Protein AF-A0A661QIB4-F1 (afdb_monomer_lite)

Foldseek 3Di:
DVVVVVVVVVVVVVVCVVVVPPDPPPPPPPPPVVPPDDPDDLQPDQLLQDAPQPDDPDPVVQSVVSVVDPDNPRQDDDVPHGDPSVVVSVVVVVVVVVVVLQDDDDPVVCVVVVHDDAAFQDPGSVCVVVPVPRRVHGDPVSVVVCPVSDDPPPPDDDDDDD

pLDDT: mean 84.62, std 14.98, range [36.5, 96.31]

Radius of gyration: 29.37 Å; chains: 1; bounding box: 66×64×62 Å

Secondary structure (DSSP, 8-state):
-HHHHHHHHHHHHHHHHHTT-S--------------SPPP-GGGS-TTT----SS-TTHHHHHHHHHT--S-TT---BTTB--HHHHHHHHHHHHHHHHHHTPPPPHHHHHHTTPPP--BS-SSHHHHHH-TTGGG-B-HHHHHHHHHHS-TT-SS------

Structure (mmCIF, N/CA/C/O backbone):
data_AF-A0A661QIB4-F1
#
_entry.id   AF-A0A661QIB4-F1
#
loop_
_atom_site.group_PDB
_atom_site.id
_atom_site.type_symbol
_atom_site.label_atom_id
_atom_site.label_alt_id
_atom_site.label_comp_id
_atom_site.label_asym_id
_atom_site.label_entity_id
_atom_site.label_seq_id
_atom_site.pdbx_PDB_ins_code
_atom_site.Cartn_x
_atom_site.Cartn_y
_atom_site.Cartn_z
_atom_site.occupancy
_atom_site.B_iso_or_equiv
_atom_site.auth_seq_id
_atom_site.auth_comp_id
_atom_site.auth_asym_id
_atom_site.auth_atom_id
_atom_site.pdbx_PDB_model_num
ATOM 1 N N . MET A 1 1 ? 15.941 47.564 11.776 1.00 50.56 1 MET A N 1
ATOM 2 C CA . MET A 1 1 ? 16.104 46.289 11.039 1.00 50.56 1 MET A CA 1
ATOM 3 C C . MET A 1 1 ? 16.863 46.445 9.716 1.00 50.56 1 MET A C 1
ATOM 5 O O . MET A 1 1 ? 17.638 45.561 9.402 1.00 50.56 1 MET A O 1
ATOM 9 N N . VAL A 1 2 ? 16.735 47.574 9.000 1.00 57.12 2 VAL A N 1
ATOM 10 C CA . VAL A 1 2 ? 17.442 47.871 7.725 1.00 57.12 2 VAL A CA 1
ATOM 11 C C . VAL A 1 2 ? 18.979 47.956 7.854 1.00 57.12 2 VAL A C 1
ATOM 13 O O . VAL A 1 2 ? 19.711 47.721 6.900 1.00 57.12 2 VAL A O 1
ATOM 16 N N . ASP A 1 3 ? 19.485 48.239 9.054 1.00 61.38 3 ASP A N 1
ATOM 17 C CA . ASP A 1 3 ? 20.904 48.541 9.301 1.00 61.38 3 ASP A CA 1
ATOM 18 C C . ASP A 1 3 ? 21.814 47.297 9.438 1.00 61.38 3 ASP A C 1
ATOM 20 O O . ASP A 1 3 ? 23.036 47.405 9.514 1.00 61.38 3 ASP A O 1
ATOM 24 N N . MET A 1 4 ? 21.230 46.093 9.495 1.00 63.91 4 MET A N 1
ATOM 25 C CA . MET A 1 4 ? 21.976 44.833 9.633 1.00 63.91 4 MET A CA 1
ATOM 26 C C . MET A 1 4 ? 22.284 44.198 8.271 1.00 63.91 4 MET A C 1
ATOM 28 O O . MET A 1 4 ? 23.374 43.668 8.070 1.00 63.91 4 MET A O 1
ATOM 32 N N . GLU A 1 5 ? 21.374 44.326 7.302 1.00 71.81 5 GLU A N 1
ATOM 33 C CA . GLU A 1 5 ? 21.585 43.840 5.932 1.00 71.81 5 GLU A CA 1
ATOM 34 C C . GLU A 1 5 ? 22.672 44.628 5.190 1.00 71.81 5 GLU A C 1
ATOM 36 O O . GLU A 1 5 ? 23.451 44.046 4.433 1.00 71.81 5 GLU A O 1
ATOM 41 N N . SER A 1 6 ? 22.765 45.941 5.426 1.00 74.75 6 SER A N 1
ATOM 42 C CA . SER A 1 6 ? 23.816 46.785 4.840 1.00 74.75 6 SER A CA 1
ATOM 43 C C . SER A 1 6 ? 25.202 46.394 5.364 1.00 74.75 6 SER A C 1
ATOM 45 O O . SER A 1 6 ? 26.140 46.253 4.578 1.00 74.75 6 SER A O 1
ATOM 47 N N . LYS A 1 7 ? 25.311 46.128 6.672 1.00 74.62 7 LYS A N 1
ATOM 48 C CA . LYS A 1 7 ? 26.548 45.682 7.327 1.00 74.62 7 LYS A CA 1
ATOM 49 C C . LYS A 1 7 ? 26.993 44.311 6.837 1.00 74.62 7 LYS A C 1
ATOM 51 O O . LYS A 1 7 ? 28.177 44.123 6.582 1.00 74.62 7 LYS A O 1
ATOM 56 N N . ILE A 1 8 ? 26.061 43.378 6.636 1.00 78.25 8 ILE A N 1
ATOM 57 C CA . ILE A 1 8 ? 26.375 42.046 6.094 1.00 78.25 8 ILE A CA 1
ATOM 58 C C . ILE A 1 8 ? 26.903 42.156 4.658 1.00 78.25 8 ILE A C 1
ATOM 60 O O . ILE A 1 8 ? 27.919 41.544 4.336 1.00 78.25 8 ILE A O 1
ATOM 64 N N . LYS A 1 9 ? 26.282 42.981 3.804 1.00 77.75 9 LYS A N 1
ATOM 65 C CA . LYS A 1 9 ? 26.755 43.192 2.423 1.00 77.75 9 LYS A CA 1
ATOM 66 C C . LYS A 1 9 ? 28.151 43.815 2.369 1.00 77.75 9 LYS A C 1
ATOM 68 O O . LYS A 1 9 ? 28.966 43.402 1.551 1.00 77.75 9 LYS A O 1
ATOM 73 N N . GLN A 1 10 ? 28.438 44.769 3.253 1.00 77.75 10 GLN A N 1
ATOM 74 C CA . GLN A 1 10 ? 29.766 45.378 3.358 1.00 77.75 10 GLN A CA 1
ATOM 75 C C . GLN A 1 10 ? 30.822 44.382 3.851 1.00 77.75 10 GLN A C 1
ATOM 77 O O . GLN A 1 10 ? 31.935 44.378 3.329 1.00 77.75 10 GLN A O 1
ATOM 82 N N . LEU A 1 11 ? 30.470 43.501 4.794 1.00 78.44 11 LEU A N 1
ATOM 83 C CA . LEU A 1 11 ? 31.381 42.473 5.301 1.00 78.44 11 LEU A CA 1
ATOM 84 C C . LEU A 1 11 ? 31.725 41.439 4.218 1.00 78.44 11 LEU A C 1
ATOM 86 O O . LEU A 1 11 ? 32.887 41.090 4.045 1.00 78.44 11 LEU A O 1
ATOM 90 N N . ILE A 1 12 ? 30.725 40.994 3.450 1.00 76.12 12 ILE A N 1
ATOM 91 C CA . ILE A 1 12 ? 30.916 40.052 2.337 1.00 76.12 12 ILE A CA 1
ATOM 92 C C . ILE A 1 12 ? 31.796 40.677 1.246 1.00 76.12 12 ILE A C 1
ATOM 94 O O . ILE A 1 12 ? 32.702 40.019 0.743 1.00 76.12 12 ILE A O 1
ATOM 98 N N . ALA A 1 13 ? 31.579 41.954 0.916 1.00 75.94 13 ALA A N 1
ATOM 99 C CA . ALA A 1 13 ? 32.395 42.662 -0.069 1.00 75.94 13 ALA A CA 1
ATOM 100 C C . ALA A 1 13 ? 33.862 42.812 0.376 1.00 75.94 13 ALA A C 1
ATOM 102 O O . ALA A 1 13 ? 34.767 42.634 -0.435 1.00 75.94 13 ALA A O 1
ATOM 103 N N . ALA A 1 14 ? 34.105 43.089 1.662 1.00 75.12 14 ALA A N 1
ATOM 104 C CA . ALA A 1 14 ? 35.457 43.190 2.211 1.00 75.12 14 ALA A CA 1
ATOM 105 C C . ALA A 1 14 ? 36.202 41.842 2.176 1.00 75.12 14 ALA A C 1
ATOM 107 O O . ALA A 1 14 ? 37.355 41.793 1.755 1.00 75.12 14 ALA A O 1
ATOM 108 N N . VAL A 1 15 ? 35.521 40.745 2.533 1.00 77.81 15 VAL A N 1
ATOM 109 C CA . VAL A 1 15 ? 36.095 39.386 2.513 1.00 77.81 15 VAL A CA 1
ATOM 110 C C . VAL A 1 15 ? 36.406 38.924 1.085 1.00 77.81 15 VAL A C 1
ATOM 112 O O . VAL A 1 15 ? 37.446 38.316 0.846 1.00 77.81 15 VAL A O 1
ATOM 115 N N . LEU A 1 16 ? 35.546 39.246 0.113 1.00 74.62 16 LEU A N 1
ATOM 116 C CA . LEU A 1 16 ? 35.786 38.919 -1.297 1.00 74.62 16 LEU A CA 1
ATOM 117 C C . LEU A 1 16 ? 37.003 39.662 -1.874 1.00 74.62 16 LEU A C 1
ATOM 119 O O . LEU A 1 16 ? 37.734 39.085 -2.679 1.00 74.62 16 LEU A O 1
ATOM 123 N N . ASN A 1 17 ? 37.255 40.895 -1.421 1.00 73.88 17 ASN A N 1
ATOM 124 C CA . ASN A 1 17 ? 38.441 41.664 -1.805 1.00 73.88 17 ASN A CA 1
ATOM 125 C C . ASN A 1 17 ? 39.729 41.132 -1.154 1.00 73.88 17 ASN A C 1
ATOM 127 O O . ASN A 1 17 ? 40.756 41.044 -1.823 1.00 73.88 17 ASN A O 1
ATOM 131 N N . GLU A 1 18 ? 39.690 40.737 0.125 1.00 71.56 18 GLU A N 1
ATOM 132 C CA . GLU A 1 18 ? 40.850 40.137 0.808 1.00 71.56 18 GLU A CA 1
ATOM 133 C C . GLU A 1 18 ? 41.263 38.787 0.208 1.00 71.56 18 GLU A C 1
ATOM 135 O O . GLU A 1 18 ? 42.443 38.441 0.221 1.00 71.56 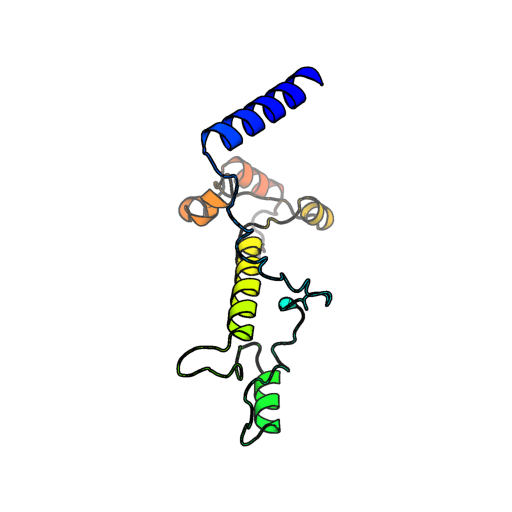18 GLU A O 1
ATOM 140 N N . MET A 1 19 ? 40.320 38.034 -0.367 1.00 69.38 19 MET A N 1
ATOM 141 C CA . MET A 1 19 ? 40.608 36.753 -1.018 1.00 69.38 19 MET A CA 1
ATOM 142 C C . MET A 1 19 ? 41.199 36.886 -2.435 1.00 69.38 19 MET A C 1
ATOM 144 O O . MET A 1 19 ? 41.470 35.863 -3.064 1.00 69.38 19 MET A O 1
ATOM 148 N N . GLY A 1 20 ? 41.415 38.107 -2.949 1.00 57.72 20 GLY A N 1
ATOM 149 C CA . GLY A 1 20 ? 42.073 38.336 -4.244 1.00 57.72 20 GLY A CA 1
ATOM 150 C C . GLY A 1 20 ? 41.353 37.687 -5.431 1.00 57.72 20 GLY A C 1
ATOM 151 O O . GLY A 1 20 ? 41.983 37.324 -6.425 1.00 57.72 20 GLY A O 1
ATOM 152 N N . VAL A 1 21 ? 40.033 37.507 -5.334 1.00 59.19 21 VAL A N 1
ATOM 153 C CA . VAL A 1 21 ? 39.214 36.844 -6.358 1.00 59.19 21 VAL A CA 1
ATOM 154 C C . VAL A 1 21 ? 38.739 37.869 -7.392 1.00 59.19 21 VAL A C 1
ATOM 156 O O . VAL A 1 21 ? 37.550 38.016 -7.642 1.00 59.19 21 VAL A O 1
ATOM 159 N N . GLU A 1 22 ? 39.662 38.616 -7.999 1.00 53.09 22 GLU A N 1
ATOM 160 C CA . GLU A 1 22 ? 39.314 39.594 -9.045 1.00 53.09 22 GLU A CA 1
ATOM 161 C C . GLU A 1 22 ? 39.260 38.985 -10.456 1.00 53.09 22 GLU A C 1
ATOM 163 O O . GLU A 1 22 ? 38.935 39.686 -11.406 1.00 53.09 22 GLU A O 1
ATOM 168 N N . ASN A 1 23 ? 39.542 37.686 -10.634 1.00 51.94 23 ASN A N 1
ATOM 169 C CA . ASN A 1 23 ? 39.521 37.065 -11.966 1.00 51.94 23 ASN A CA 1
ATOM 170 C C . ASN A 1 23 ? 39.287 35.543 -11.969 1.00 51.94 23 ASN A C 1
ATOM 172 O O . ASN A 1 23 ? 39.986 34.787 -12.645 1.00 51.94 23 ASN A O 1
ATOM 176 N N . LEU A 1 24 ? 38.255 35.069 -11.271 1.00 44.31 24 LEU A N 1
ATOM 177 C CA . LEU A 1 24 ? 37.594 33.847 -11.730 1.00 44.31 24 LEU A CA 1
ATOM 178 C C . LEU A 1 24 ? 36.576 34.272 -12.783 1.00 44.31 24 LEU A C 1
ATOM 180 O O . LEU A 1 24 ? 35.493 34.749 -12.450 1.00 44.31 24 LEU A O 1
ATOM 184 N N . ALA A 1 25 ? 36.941 34.107 -14.059 1.00 47.66 25 ALA A N 1
ATOM 185 C CA . ALA A 1 25 ? 35.942 34.018 -15.114 1.00 47.66 25 ALA A CA 1
ATOM 186 C C . ALA A 1 25 ? 34.839 33.077 -14.603 1.00 47.66 25 ALA A C 1
ATOM 188 O O . ALA A 1 25 ? 35.193 32.020 -14.062 1.00 47.66 25 ALA A O 1
ATOM 189 N N . PRO A 1 26 ? 33.547 33.449 -14.692 1.00 46.94 26 PRO A N 1
ATOM 190 C CA . PRO A 1 26 ? 32.487 32.556 -14.260 1.00 46.94 26 PRO A CA 1
ATOM 191 C C . PRO A 1 26 ? 32.749 31.223 -14.948 1.00 46.94 26 PRO A C 1
ATOM 193 O O . PRO A 1 26 ? 32.871 31.181 -16.176 1.00 46.94 26 PRO A O 1
ATOM 196 N N . ALA A 1 27 ? 32.971 30.174 -14.145 1.00 42.66 27 ALA A N 1
ATOM 197 C CA . ALA A 1 27 ? 33.090 28.813 -14.640 1.00 42.66 27 ALA A CA 1
ATOM 198 C C . ALA A 1 27 ? 31.932 28.647 -15.610 1.00 42.66 27 ALA A C 1
ATOM 200 O O . ALA A 1 27 ? 30.795 28.845 -15.177 1.00 42.66 27 ALA A O 1
ATOM 201 N N . GLY A 1 28 ? 32.274 28.477 -16.899 1.00 41.06 28 GLY A N 1
ATOM 202 C CA . GLY A 1 28 ? 31.387 28.784 -18.017 1.00 41.06 28 GLY A CA 1
ATOM 203 C C . GLY A 1 28 ? 29.986 28.371 -17.654 1.00 41.06 28 GLY A C 1
ATOM 204 O O . GLY A 1 28 ? 29.809 27.205 -17.294 1.00 41.06 28 GLY A O 1
ATOM 205 N N . GLU A 1 29 ? 29.071 29.349 -17.625 1.00 36.50 29 GLU A N 1
ATOM 206 C CA . GLU A 1 29 ? 27.671 29.120 -17.302 1.00 36.50 29 GLU A CA 1
ATOM 207 C C . GLU A 1 29 ? 27.295 27.834 -18.015 1.00 36.50 29 GLU A C 1
ATOM 209 O O . GLU A 1 29 ? 27.277 27.775 -19.249 1.00 36.50 29 GLU A O 1
ATOM 214 N N . SER A 1 30 ? 27.120 26.761 -17.237 1.00 40.09 30 SER A N 1
ATOM 215 C CA . SER A 1 30 ? 26.463 25.588 -17.760 1.00 40.09 30 SER A CA 1
ATOM 216 C C . SER A 1 30 ? 25.138 26.175 -18.171 1.00 40.09 30 SER A C 1
ATOM 218 O O . SER A 1 30 ? 24.383 26.619 -17.304 1.00 40.09 30 SER A O 1
ATOM 220 N N . GLN A 1 31 ? 24.956 26.359 -19.481 1.00 40.91 31 GLN A N 1
ATOM 221 C CA . GLN A 1 31 ? 23.701 26.801 -20.034 1.00 40.91 31 GLN A CA 1
ATOM 222 C C . GLN A 1 31 ? 22.733 25.736 -19.559 1.00 40.91 31 GLN A C 1
ATOM 224 O O . GLN A 1 31 ? 22.624 24.660 -20.148 1.00 40.91 31 GLN A O 1
ATOM 229 N N . ALA A 1 32 ? 22.092 26.008 -18.426 1.00 44.81 32 ALA A N 1
ATOM 230 C CA . ALA A 1 32 ? 20.854 25.397 -18.058 1.00 44.81 32 ALA A CA 1
ATOM 231 C C . ALA A 1 32 ? 19.959 25.841 -19.197 1.00 44.81 32 ALA A C 1
ATOM 233 O O . ALA A 1 32 ? 19.424 26.949 -19.196 1.00 44.81 32 ALA A O 1
ATOM 234 N N . VAL A 1 33 ? 19.928 25.020 -20.246 1.00 46.47 33 VAL A N 1
ATOM 235 C CA . VAL A 1 33 ? 18.891 25.064 -21.250 1.00 46.47 33 VAL A CA 1
ATOM 236 C C . VAL A 1 33 ? 17.643 24.977 -20.401 1.00 46.47 33 VAL A C 1
ATOM 238 O O . VAL A 1 33 ? 17.367 23.930 -19.816 1.00 46.47 33 VAL A O 1
ATOM 241 N N . ALA A 1 34 ? 16.999 26.123 -20.187 1.00 52.75 34 ALA A N 1
ATOM 242 C CA . ALA A 1 34 ? 15.737 26.176 -19.497 1.00 52.75 34 ALA A CA 1
ATOM 243 C C . ALA A 1 34 ? 14.835 25.305 -20.358 1.00 52.75 34 ALA A C 1
ATOM 245 O O . ALA A 1 34 ? 14.475 25.692 -21.469 1.00 52.75 34 ALA A O 1
ATOM 246 N N . VAL A 1 35 ? 14.612 24.071 -19.909 1.00 51.47 35 VAL A N 1
ATOM 247 C CA . VAL A 1 35 ? 13.718 23.137 -20.571 1.00 51.47 35 VAL A CA 1
ATOM 248 C C . VAL A 1 35 ? 12.348 23.784 -20.424 1.00 51.47 35 VAL A C 1
ATOM 250 O O . VAL A 1 35 ? 11.744 23.757 -19.358 1.00 51.47 35 VAL A O 1
ATOM 253 N N . THR A 1 36 ? 11.941 24.502 -21.466 1.00 58.31 36 THR A N 1
ATOM 254 C CA . THR A 1 36 ? 10.699 25.277 -21.548 1.00 58.31 36 THR A CA 1
ATOM 255 C C . THR A 1 36 ? 9.488 24.388 -21.810 1.00 58.31 36 THR A C 1
ATOM 257 O O . THR A 1 36 ? 8.356 24.866 -21.785 1.00 58.31 36 THR A O 1
ATOM 260 N N . GLU A 1 37 ? 9.707 23.094 -22.034 1.00 62.69 37 GLU A N 1
ATOM 261 C CA . GLU A 1 37 ? 8.645 22.106 -22.129 1.00 62.69 37 GLU A CA 1
ATOM 262 C C . GLU A 1 37 ? 8.231 21.645 -20.724 1.00 62.69 37 GLU A C 1
ATOM 264 O O . GLU A 1 37 ? 9.096 21.294 -19.913 1.00 62.69 37 GLU A O 1
ATOM 269 N N . PRO A 1 38 ? 6.922 21.625 -20.406 1.00 71.25 38 PRO A N 1
ATOM 270 C CA . PRO A 1 38 ? 6.455 21.073 -19.146 1.00 71.25 38 PRO A CA 1
ATOM 271 C C . PRO A 1 38 ? 6.883 19.606 -19.061 1.00 71.25 38 PRO A C 1
ATOM 273 O O . PRO A 1 38 ? 6.564 18.797 -19.934 1.00 71.25 38 PRO A O 1
ATOM 276 N N . LEU A 1 39 ? 7.625 19.270 -18.006 1.00 72.25 39 LEU A N 1
ATOM 277 C CA . LEU A 1 39 ? 8.063 17.906 -17.750 1.00 72.25 39 LEU A CA 1
ATOM 278 C C . LEU A 1 39 ? 6.837 16.984 -17.707 1.00 72.25 39 LEU A C 1
ATOM 280 O O . LEU A 1 39 ? 5.935 17.181 -16.894 1.00 72.25 39 LEU A O 1
ATOM 284 N N . THR A 1 40 ? 6.797 15.983 -18.588 1.00 80.31 40 THR A N 1
ATOM 285 C CA . THR A 1 40 ? 5.710 15.001 -18.604 1.00 80.31 40 THR A CA 1
ATOM 286 C C . THR A 1 40 ? 5.712 14.210 -17.301 1.00 80.31 40 THR A C 1
ATOM 288 O O . THR A 1 40 ? 6.734 13.626 -16.931 1.00 80.31 40 THR A O 1
ATOM 291 N N . ASP A 1 41 ? 4.564 14.157 -16.627 1.00 85.69 41 ASP A N 1
ATOM 292 C CA . ASP A 1 41 ? 4.406 13.340 -15.431 1.00 85.69 41 ASP A CA 1
ATOM 293 C C . ASP A 1 41 ? 4.490 11.855 -15.796 1.00 85.69 41 ASP A C 1
ATOM 295 O O . ASP A 1 41 ? 3.612 11.294 -16.456 1.00 85.69 41 ASP A O 1
ATOM 299 N N . LEU A 1 42 ? 5.558 11.212 -15.326 1.00 84.88 42 LEU A N 1
ATOM 300 C CA . LEU A 1 42 ? 5.828 9.801 -15.561 1.00 84.88 42 LEU A CA 1
ATOM 301 C C . LEU A 1 42 ? 4.695 8.910 -15.056 1.00 84.88 42 LEU A C 1
ATOM 303 O O . LEU A 1 42 ? 4.499 7.839 -15.622 1.00 84.88 42 LEU A O 1
ATOM 307 N N . THR A 1 43 ? 3.970 9.309 -14.008 1.00 85.38 43 THR A N 1
ATOM 308 C CA . THR A 1 43 ? 2.937 8.486 -13.358 1.00 8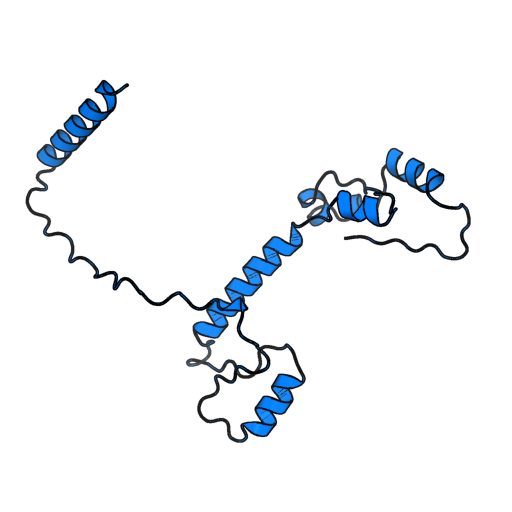5.38 43 THR A CA 1
ATOM 309 C C . THR A 1 43 ? 1.673 8.333 -14.204 1.00 85.38 43 THR A C 1
ATOM 311 O O . THR A 1 43 ? 0.962 7.337 -14.062 1.00 85.38 43 THR A O 1
ATOM 314 N N . THR A 1 44 ? 1.452 9.252 -15.148 1.00 86.56 44 THR A N 1
ATOM 315 C CA . THR A 1 44 ? 0.263 9.290 -16.013 1.00 86.56 44 THR A CA 1
ATOM 316 C C . THR A 1 44 ? 0.306 8.300 -17.177 1.00 86.56 44 THR A C 1
ATOM 318 O O . THR A 1 44 ? -0.724 8.003 -17.774 1.00 86.56 44 THR A O 1
ATOM 321 N N . GLU A 1 45 ? 1.480 7.750 -17.496 1.00 84.06 45 GLU A N 1
ATOM 322 C CA . GLU A 1 45 ? 1.626 6.774 -18.578 1.00 84.06 45 GLU A CA 1
ATOM 323 C C . GLU A 1 45 ? 0.945 5.444 -18.241 1.00 84.06 45 GLU A C 1
ATOM 325 O O . GLU A 1 45 ? 1.197 4.867 -17.174 1.00 84.06 45 GLU A O 1
ATOM 330 N N . ASP A 1 46 ? 0.170 4.909 -19.191 1.00 87.56 46 ASP A N 1
ATOM 331 C CA . ASP A 1 46 ? -0.381 3.561 -19.080 1.00 87.56 46 ASP A CA 1
ATOM 332 C C . ASP A 1 46 ? 0.703 2.502 -19.345 1.00 87.56 46 ASP A C 1
ATOM 334 O O . ASP A 1 46 ? 1.188 2.279 -20.463 1.00 87.56 46 ASP A O 1
ATOM 338 N N . LEU A 1 47 ? 1.061 1.795 -18.274 1.00 89.00 47 LEU A N 1
ATOM 339 C CA . LEU A 1 47 ? 2.021 0.700 -18.304 1.00 89.00 47 LEU A CA 1
ATOM 340 C C . LEU A 1 47 ? 1.550 -0.492 -19.136 1.00 89.00 47 LEU A C 1
ATOM 342 O O . LEU A 1 47 ? 2.393 -1.338 -19.429 1.00 89.00 47 LEU A O 1
ATOM 346 N N . ARG A 1 48 ? 0.269 -0.593 -19.508 1.00 90.31 48 ARG A N 1
ATOM 347 C CA . ARG A 1 48 ? -0.286 -1.657 -20.364 1.00 90.31 48 ARG A CA 1
ATOM 348 C C . ARG A 1 48 ? -0.081 -1.389 -21.852 1.00 90.31 48 ARG A C 1
ATOM 350 O O . ARG A 1 48 ? -0.021 -2.331 -22.637 1.00 90.31 48 ARG A O 1
ATOM 357 N N . GLU A 1 49 ? 0.133 -0.134 -22.229 1.00 89.06 49 GLU A N 1
ATOM 358 C CA . GLU A 1 49 ? 0.310 0.279 -23.627 1.00 89.06 49 GLU A CA 1
ATOM 359 C C . GLU A 1 49 ? 1.781 0.561 -23.976 1.00 89.06 49 GLU A C 1
ATOM 361 O O . GLU A 1 49 ? 2.200 0.442 -25.128 1.00 89.06 49 GLU A O 1
ATOM 366 N N . GLN A 1 50 ? 2.612 0.861 -22.974 1.00 87.56 50 GLN A N 1
ATOM 367 C CA . GLN A 1 50 ? 4.017 1.241 -23.157 1.00 87.56 50 GLN A CA 1
ATOM 368 C C . GLN A 1 50 ? 4.939 0.097 -23.640 1.00 87.56 50 GLN A C 1
ATOM 370 O O . GLN A 1 50 ? 5.485 -0.665 -22.835 1.00 87.56 50 GLN A O 1
ATOM 375 N N . LEU A 1 51 ? 5.190 -0.008 -24.945 1.00 91.62 51 LEU A N 1
ATOM 376 C CA . LEU A 1 51 ? 6.160 -0.956 -25.511 1.00 91.62 51 LEU A CA 1
ATOM 377 C C . LEU A 1 51 ? 7.463 -0.250 -25.910 1.00 91.62 51 LEU A C 1
ATOM 379 O O . LEU A 1 51 ? 7.503 0.444 -26.922 1.00 91.62 51 LEU A O 1
ATOM 383 N N . LEU A 1 52 ? 8.529 -0.457 -25.129 1.00 92.56 52 LEU A N 1
ATOM 384 C CA . LEU A 1 52 ? 9.849 0.161 -25.348 1.00 92.56 52 LEU A CA 1
ATOM 385 C C . LEU A 1 52 ? 10.822 -0.736 -26.124 1.00 92.56 52 LEU A C 1
ATOM 387 O O . LEU A 1 52 ? 11.956 -0.339 -26.384 1.00 92.56 52 LEU A O 1
ATOM 391 N N . VAL A 1 53 ? 10.399 -1.955 -26.468 1.00 93.31 53 VAL A N 1
ATOM 392 C CA . VAL A 1 53 ? 11.167 -2.851 -27.337 1.00 93.31 53 VAL A CA 1
ATOM 393 C C . VAL A 1 53 ? 11.158 -2.252 -28.753 1.00 93.31 53 VAL A C 1
ATOM 395 O O . VAL A 1 53 ? 10.061 -2.067 -29.283 1.00 93.31 53 VAL A O 1
ATOM 398 N N . PRO A 1 54 ? 12.321 -1.939 -29.363 1.00 89.94 54 PRO A N 1
ATOM 399 C CA . PRO A 1 54 ? 12.371 -1.219 -30.639 1.00 89.94 54 PRO A CA 1
ATOM 400 C C . PRO A 1 54 ? 11.773 -2.021 -31.799 1.00 89.94 54 PRO A C 1
ATOM 402 O O . PRO A 1 54 ? 10.845 -1.566 -32.460 1.00 89.94 54 PRO A O 1
ATOM 405 N N . GLU A 1 55 ? 12.268 -3.245 -31.994 1.00 91.88 55 GLU A N 1
ATOM 406 C CA . GLU A 1 55 ? 11.903 -4.129 -33.105 1.00 91.88 55 GLU A CA 1
ATOM 407 C C . GLU A 1 55 ? 11.407 -5.475 -32.551 1.00 91.88 55 GLU A C 1
ATOM 409 O O . GLU A 1 55 ? 12.129 -6.472 -32.557 1.00 91.88 55 GLU A O 1
ATOM 414 N N . PRO A 1 56 ? 10.196 -5.511 -31.964 1.00 92.19 56 PRO A N 1
ATOM 415 C CA . PRO A 1 56 ? 9.614 -6.752 -31.478 1.00 92.19 56 PRO A CA 1
ATOM 416 C C . PRO A 1 56 ? 9.203 -7.633 -32.664 1.00 92.19 56 PRO A C 1
ATOM 418 O O . PRO A 1 56 ? 8.506 -7.171 -33.564 1.00 92.19 56 PRO A O 1
ATOM 421 N N . GLU A 1 57 ? 9.561 -8.917 -32.619 1.00 93.06 57 GLU A N 1
ATOM 422 C CA . GLU A 1 57 ? 9.224 -9.900 -33.662 1.00 93.06 57 GLU A CA 1
ATOM 423 C C . GLU A 1 57 ? 7.711 -9.985 -33.927 1.00 93.06 57 GLU A C 1
ATOM 425 O O . GLU A 1 57 ? 7.272 -10.029 -35.072 1.00 93.06 57 GLU A O 1
ATOM 430 N N . ASN A 1 58 ? 6.898 -9.943 -32.866 1.00 94.44 58 ASN A N 1
ATOM 431 C CA . ASN A 1 58 ? 5.444 -9.879 -32.970 1.00 94.44 58 ASN A CA 1
ATOM 432 C C . ASN A 1 58 ? 4.881 -8.818 -32.018 1.00 94.44 58 ASN A C 1
ATOM 434 O O . ASN A 1 58 ? 4.601 -9.079 -30.844 1.00 94.44 58 ASN A O 1
ATOM 438 N N . ARG A 1 59 ? 4.725 -7.596 -32.537 1.00 93.06 59 ARG A N 1
ATOM 439 C CA . ARG A 1 59 ? 4.221 -6.446 -31.775 1.00 93.06 59 ARG A CA 1
ATOM 440 C C . ARG A 1 59 ? 2.806 -6.666 -31.233 1.00 93.06 59 ARG A C 1
ATOM 442 O O . ARG A 1 59 ? 2.541 -6.320 -30.084 1.00 93.06 59 ARG A O 1
ATOM 449 N N . GLU A 1 60 ? 1.913 -7.241 -32.036 1.00 93.62 60 GLU A N 1
ATOM 450 C CA . GLU A 1 60 ? 0.500 -7.431 -31.681 1.00 93.62 60 GLU A CA 1
ATOM 451 C C . GLU A 1 60 ? 0.330 -8.418 -30.527 1.00 93.62 60 GLU A C 1
ATOM 453 O O . GLU A 1 60 ? -0.349 -8.122 -29.541 1.00 93.62 60 GLU A O 1
ATOM 458 N N . ALA A 1 61 ? 1.006 -9.568 -30.600 1.00 93.56 61 ALA A N 1
ATOM 459 C CA . ALA A 1 61 ? 0.999 -10.550 -29.522 1.00 93.56 61 ALA A CA 1
ATOM 460 C C . ALA A 1 61 ? 1.589 -9.965 -28.230 1.00 93.56 61 ALA A C 1
ATOM 462 O O . ALA A 1 61 ? 1.054 -10.193 -27.144 1.00 93.56 61 ALA A O 1
ATOM 463 N N . TYR A 1 62 ? 2.652 -9.162 -28.343 1.00 92.75 62 TYR A N 1
ATOM 464 C CA . TYR A 1 62 ? 3.272 -8.509 -27.192 1.00 92.75 62 TYR A CA 1
ATOM 465 C C . TYR A 1 62 ? 2.298 -7.558 -26.491 1.00 92.75 62 TYR A C 1
ATOM 467 O O . TYR A 1 62 ? 2.132 -7.626 -25.272 1.00 92.75 62 TYR A O 1
ATOM 475 N N . LEU A 1 63 ? 1.627 -6.692 -27.255 1.00 92.56 63 LEU A N 1
ATOM 476 C CA . LEU A 1 63 ? 0.631 -5.766 -26.716 1.00 92.56 63 LEU A CA 1
ATOM 477 C C . LEU A 1 63 ? -0.551 -6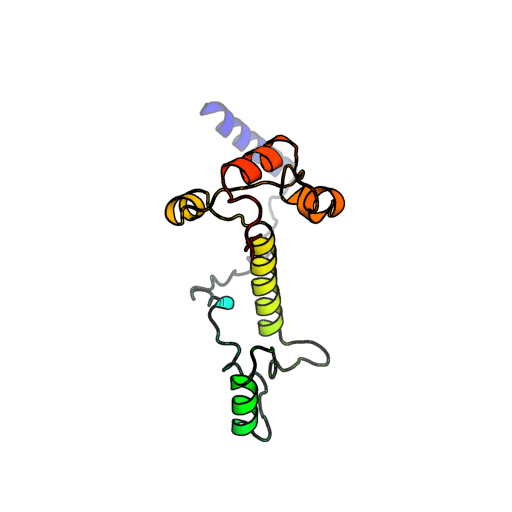.513 -26.095 1.00 92.56 63 LEU A C 1
ATOM 479 O O . LEU A 1 63 ? -0.992 -6.138 -25.013 1.00 92.56 63 LEU A O 1
ATOM 483 N N . LYS A 1 64 ? -0.997 -7.623 -26.695 1.00 94.50 64 LYS A N 1
ATOM 484 C CA . LYS A 1 64 ? -2.038 -8.481 -26.112 1.00 94.50 64 LYS A CA 1
ATOM 485 C C . LYS A 1 64 ? -1.640 -9.019 -24.734 1.00 94.50 64 LYS A C 1
ATOM 487 O O . LYS A 1 64 ? -2.438 -8.959 -23.801 1.00 94.50 64 LYS A O 1
ATOM 492 N N . PHE A 1 65 ? -0.414 -9.521 -24.576 1.00 92.62 65 PHE A N 1
ATOM 493 C CA . PHE A 1 65 ? 0.067 -9.974 -23.265 1.00 92.62 65 PHE A CA 1
ATOM 494 C C . PHE A 1 65 ? 0.183 -8.828 -22.268 1.00 92.62 65 PHE A C 1
ATOM 496 O O . PHE A 1 65 ? -0.128 -8.996 -21.093 1.00 92.62 65 PHE A O 1
ATOM 503 N N . LYS A 1 66 ? 0.596 -7.656 -22.737 1.00 93.50 66 LYS A N 1
ATOM 504 C CA . LYS A 1 66 ? 0.760 -6.470 -21.906 1.00 93.50 66 LYS A CA 1
ATOM 505 C C . LYS A 1 66 ? -0.574 -5.901 -21.423 1.00 93.50 66 LYS A C 1
ATOM 507 O O . LYS A 1 66 ? -0.676 -5.514 -20.270 1.00 93.50 66 LYS A O 1
ATOM 512 N N . GLN A 1 67 ? -1.618 -5.947 -22.244 1.00 94.50 67 GLN A N 1
ATOM 513 C CA . GLN A 1 67 ? -2.978 -5.595 -21.827 1.00 94.50 67 GLN A CA 1
ATOM 514 C C . GLN A 1 67 ? -3.551 -6.574 -20.793 1.00 94.50 67 GLN A C 1
ATOM 516 O O . GLN A 1 67 ? -4.383 -6.185 -19.976 1.00 94.50 67 GLN A O 1
ATOM 521 N N . ALA A 1 68 ? -3.088 -7.827 -20.790 1.00 94.56 68 ALA A N 1
ATOM 522 C CA . ALA A 1 68 ? -3.537 -8.849 -19.850 1.00 94.56 68 ALA A CA 1
ATOM 523 C C . ALA A 1 68 ? -2.904 -8.740 -18.448 1.00 94.56 68 ALA A C 1
ATOM 525 O O . ALA A 1 68 ? -3.355 -9.427 -17.532 1.00 94.56 68 ALA A O 1
ATOM 526 N N . THR A 1 69 ? -1.867 -7.914 -18.250 1.00 92.56 69 THR A N 1
ATOM 527 C CA . THR A 1 69 ? -1.189 -7.784 -16.951 1.00 92.56 69 THR A CA 1
ATOM 528 C C . THR A 1 69 ? -0.794 -6.347 -16.614 1.00 92.56 69 THR A C 1
ATOM 530 O O . THR A 1 69 ? -0.522 -5.525 -17.475 1.00 92.56 69 THR A O 1
ATOM 533 N N . VAL A 1 70 ? -0.713 -6.040 -15.320 1.00 91.00 70 VAL A N 1
ATOM 534 C CA . VAL A 1 70 ? -0.128 -4.786 -14.809 1.00 91.00 70 VAL A CA 1
ATOM 535 C C . VAL A 1 70 ? 1.390 -4.876 -14.620 1.00 91.00 70 VAL A C 1
ATOM 537 O O . VAL A 1 70 ? 2.037 -3.896 -14.254 1.00 91.00 70 VAL A O 1
ATOM 540 N N . SER A 1 71 ? 1.985 -6.053 -14.835 1.00 92.25 71 SER A N 1
ATOM 541 C CA . SER A 1 71 ? 3.428 -6.248 -14.706 1.00 92.25 71 SER A CA 1
ATOM 542 C C . SER A 1 71 ? 4.201 -5.437 -15.750 1.00 92.25 71 SER A C 1
ATOM 544 O O . SER A 1 71 ? 3.792 -5.309 -16.902 1.00 92.25 71 SER A O 1
ATOM 546 N N . ARG A 1 72 ? 5.380 -4.935 -15.364 1.00 92.56 72 ARG A N 1
ATOM 547 C CA . ARG A 1 72 ? 6.244 -4.076 -16.196 1.00 92.56 72 ARG A CA 1
ATOM 548 C C . ARG A 1 72 ? 7.016 -4.863 -17.265 1.00 92.56 72 ARG A C 1
ATOM 550 O O . ARG A 1 72 ? 8.244 -4.850 -17.299 1.00 92.56 72 ARG A O 1
ATOM 557 N N . ILE A 1 73 ? 6.304 -5.570 -18.138 1.00 92.88 73 ILE A N 1
ATOM 558 C CA . ILE A 1 73 ? 6.892 -6.284 -19.276 1.00 92.88 73 ILE A CA 1
ATOM 559 C C . ILE A 1 73 ? 7.081 -5.346 -20.474 1.00 92.88 73 ILE A C 1
ATOM 561 O O . ILE A 1 73 ? 6.299 -4.417 -20.683 1.00 92.88 73 ILE A O 1
ATOM 565 N N . GLY A 1 74 ? 8.115 -5.588 -21.285 1.00 90.31 74 GLY A N 1
ATOM 566 C CA . GLY A 1 74 ? 8.379 -4.792 -22.497 1.00 90.31 74 GLY A CA 1
ATOM 567 C C . GLY A 1 74 ? 9.081 -3.453 -22.254 1.00 90.31 74 GLY A C 1
ATOM 568 O O . GLY A 1 74 ? 9.036 -2.581 -23.115 1.00 90.31 74 GLY A O 1
ATOM 569 N N . ILE A 1 75 ? 9.741 -3.299 -21.101 1.00 91.94 75 ILE A N 1
ATOM 570 C CA . ILE A 1 75 ? 10.510 -2.099 -20.716 1.00 91.94 75 ILE A CA 1
ATOM 571 C C . ILE A 1 75 ? 11.904 -2.008 -21.359 1.00 91.94 75 ILE A C 1
ATOM 573 O O . ILE A 1 75 ? 12.569 -0.982 -21.233 1.00 91.94 75 ILE A O 1
ATOM 577 N N . TRP A 1 76 ? 12.326 -3.070 -22.055 1.00 94.00 76 TRP A N 1
ATOM 578 C CA . TRP A 1 76 ? 13.619 -3.185 -22.734 1.00 94.00 76 TRP A CA 1
ATOM 579 C C . TRP A 1 76 ? 14.836 -2.945 -21.815 1.00 94.00 76 TRP A C 1
ATOM 581 O O . TRP A 1 76 ? 14.727 -3.004 -20.587 1.00 94.00 76 TRP A O 1
ATOM 591 N N . ARG A 1 77 ? 16.029 -2.791 -22.401 1.00 94.12 77 ARG A N 1
ATOM 592 C CA . ARG A 1 77 ? 17.306 -2.727 -21.679 1.00 94.12 77 ARG A CA 1
ATOM 593 C C . ARG A 1 77 ? 18.391 -1.970 -22.446 1.00 94.12 77 ARG A C 1
ATOM 595 O O . ARG A 1 77 ? 18.402 -1.974 -23.673 1.00 94.12 77 ARG A O 1
ATOM 602 N N . THR A 1 78 ? 19.357 -1.434 -21.706 1.00 95.25 78 THR A N 1
ATOM 603 C CA . THR A 1 78 ? 20.678 -1.018 -22.197 1.00 95.25 78 THR A CA 1
ATOM 604 C C . THR A 1 78 ? 21.713 -1.971 -21.603 1.00 95.25 78 THR A C 1
ATOM 606 O O . THR A 1 78 ? 21.972 -1.952 -20.397 1.00 95.25 78 THR A O 1
ATOM 609 N N . GLY A 1 79 ? 22.272 -2.867 -22.422 1.00 94.12 79 GLY A N 1
ATOM 610 C CA . GLY A 1 79 ? 23.102 -3.966 -21.915 1.00 94.12 79 GLY A CA 1
ATOM 611 C C . GLY A 1 79 ? 22.288 -4.863 -20.964 1.00 94.12 79 GLY A C 1
ATOM 612 O O . GLY A 1 79 ? 21.214 -5.313 -21.366 1.00 94.12 79 GLY A O 1
ATOM 613 N N . PRO A 1 80 ? 22.747 -5.128 -19.728 1.00 94.69 80 PRO A N 1
ATOM 614 C CA . PRO A 1 80 ? 21.991 -5.881 -18.724 1.00 94.69 80 PRO A CA 1
ATOM 615 C C . PRO A 1 80 ? 21.080 -5.006 -17.835 1.00 94.69 80 PRO A C 1
ATOM 617 O O . PRO A 1 80 ? 20.480 -5.520 -16.893 1.00 94.69 80 PRO A O 1
ATOM 620 N N . ARG A 1 81 ? 21.005 -3.685 -18.059 1.00 95.88 81 ARG A N 1
ATOM 621 C CA . ARG A 1 81 ? 20.287 -2.732 -17.188 1.00 95.88 81 ARG A CA 1
ATOM 622 C C . ARG A 1 81 ? 19.006 -2.222 -17.836 1.00 95.88 81 ARG A C 1
ATOM 624 O O . ARG A 1 81 ? 18.888 -2.222 -19.055 1.00 95.88 81 ARG A O 1
ATOM 631 N N . TYR A 1 82 ? 18.065 -1.748 -17.025 1.00 95.12 82 TYR A N 1
ATOM 632 C CA . TYR A 1 82 ? 16.852 -1.095 -17.521 1.00 95.12 82 TYR A CA 1
ATOM 633 C C . TYR A 1 82 ? 17.164 0.204 -18.268 1.00 95.12 82 TYR A C 1
ATOM 635 O O . TYR A 1 82 ? 18.187 0.846 -18.026 1.00 95.12 82 TYR A O 1
ATOM 643 N N . LEU A 1 83 ? 16.244 0.611 -19.143 1.00 95.00 83 LEU A N 1
ATOM 644 C CA . LEU A 1 83 ? 16.247 1.959 -19.702 1.00 95.00 83 LEU A CA 1
ATOM 645 C C . LEU A 1 83 ? 16.011 3.009 -18.599 1.00 95.00 83 LEU A C 1
ATOM 647 O O . LEU A 1 83 ? 15.342 2.744 -17.595 1.00 95.00 83 LEU A O 1
ATOM 651 N N . THR A 1 84 ? 16.501 4.232 -18.816 1.00 93.25 84 THR A N 1
ATOM 652 C CA . THR A 1 84 ? 16.383 5.338 -17.848 1.00 93.25 84 THR A CA 1
ATOM 653 C C . THR A 1 84 ? 14.929 5.671 -17.512 1.00 93.25 84 THR A C 1
ATOM 655 O O . THR A 1 84 ? 14.600 5.868 -16.347 1.00 93.25 84 THR A O 1
ATOM 658 N N . ARG A 1 85 ? 14.027 5.687 -18.503 1.00 91.19 85 ARG A N 1
ATOM 659 C CA . ARG A 1 85 ? 12.615 6.046 -18.284 1.00 91.19 85 ARG A CA 1
ATOM 660 C C . ARG A 1 85 ? 11.881 5.053 -17.358 1.00 91.19 85 ARG A C 1
ATOM 662 O O . ARG A 1 85 ? 11.361 5.507 -16.340 1.00 91.19 85 ARG A O 1
ATOM 669 N N . PRO A 1 86 ? 11.891 3.723 -17.599 1.00 92.69 86 PRO A N 1
ATOM 670 C CA . PRO A 1 86 ? 11.388 2.732 -16.642 1.00 92.69 86 PRO A CA 1
ATOM 671 C C . PRO A 1 86 ? 12.010 2.838 -15.249 1.00 92.69 86 PRO A C 1
ATOM 673 O O . PRO A 1 86 ? 11.304 2.673 -14.257 1.00 92.69 86 PRO A O 1
ATOM 676 N N . GLN A 1 87 ? 13.310 3.138 -15.164 1.00 94.25 87 GLN A N 1
ATOM 677 C CA . GLN A 1 87 ? 13.993 3.323 -13.885 1.00 94.25 87 GLN A CA 1
ATOM 678 C C . GLN A 1 87 ? 13.446 4.537 -13.118 1.00 94.25 87 GLN A C 1
ATOM 680 O O . GLN A 1 87 ? 13.226 4.439 -11.912 1.00 94.25 87 GLN A O 1
ATOM 685 N N . LEU A 1 88 ? 13.205 5.664 -13.793 1.00 93.94 88 LEU A N 1
ATOM 686 C CA . LEU A 1 88 ? 12.609 6.855 -13.181 1.00 93.94 88 LEU A CA 1
ATOM 687 C C . LEU A 1 88 ? 11.158 6.602 -12.765 1.00 93.94 88 LEU A C 1
ATOM 689 O O . LEU A 1 88 ? 10.799 6.897 -11.627 1.00 93.94 88 LEU A O 1
ATOM 693 N N . ARG A 1 89 ? 10.356 5.973 -13.634 1.00 92.88 89 ARG A N 1
ATOM 694 C CA . ARG A 1 89 ? 8.974 5.591 -13.311 1.00 92.88 89 ARG A CA 1
ATOM 695 C C . ARG A 1 89 ? 8.917 4.687 -12.081 1.00 92.88 89 ARG A C 1
ATOM 697 O O . ARG A 1 89 ? 8.102 4.909 -11.197 1.00 92.88 89 ARG A O 1
ATOM 704 N N . PHE A 1 90 ? 9.816 3.708 -11.984 1.00 93.44 90 PHE A N 1
ATOM 705 C CA . PHE A 1 90 ? 9.901 2.829 -10.818 1.00 93.44 90 PHE A CA 1
ATOM 706 C C . PHE A 1 90 ? 10.173 3.601 -9.520 1.00 93.44 90 PHE A C 1
ATOM 708 O O . PHE A 1 90 ? 9.566 3.301 -8.497 1.00 93.44 90 PHE A O 1
ATOM 715 N N . ARG A 1 91 ? 11.051 4.613 -9.548 1.00 94.75 91 ARG A N 1
ATOM 716 C CA . ARG A 1 91 ? 11.318 5.450 -8.366 1.00 94.75 91 ARG A CA 1
ATOM 717 C C . ARG A 1 91 ? 10.135 6.346 -8.006 1.00 94.75 91 ARG A C 1
ATOM 719 O O . ARG A 1 91 ? 9.870 6.505 -6.822 1.00 94.75 91 ARG A O 1
ATOM 726 N N . ALA A 1 92 ? 9.429 6.887 -8.999 1.00 93.88 92 ALA A N 1
ATOM 727 C CA . ALA A 1 92 ? 8.218 7.674 -8.772 1.00 93.88 92 ALA A CA 1
ATOM 728 C C . ALA A 1 92 ? 7.124 6.831 -8.097 1.00 93.88 92 ALA A C 1
ATOM 730 O O . ALA A 1 92 ? 6.607 7.213 -7.053 1.00 93.88 92 ALA A O 1
ATOM 731 N N . ASP A 1 93 ? 6.849 5.636 -8.628 1.00 93.94 93 ASP A N 1
ATOM 732 C CA . ASP A 1 93 ? 5.862 4.730 -8.030 1.00 93.94 93 ASP A CA 1
ATOM 733 C C . ASP A 1 93 ? 6.290 4.268 -6.625 1.00 93.94 93 ASP A C 1
ATOM 735 O O . ASP A 1 93 ? 5.451 4.073 -5.751 1.00 93.94 93 ASP A O 1
ATOM 739 N N . HIS A 1 94 ? 7.596 4.109 -6.385 1.00 95.75 94 HIS A N 1
ATOM 740 C CA . HIS A 1 94 ? 8.111 3.776 -5.059 1.00 95.75 94 HIS A CA 1
ATOM 741 C C . HIS A 1 94 ? 7.889 4.903 -4.044 1.00 95.75 94 HIS A C 1
ATOM 743 O O . HIS A 1 94 ? 7.518 4.610 -2.913 1.00 95.75 94 HIS A O 1
ATOM 749 N N . ALA A 1 95 ? 8.077 6.166 -4.438 1.00 94.75 95 ALA A N 1
ATOM 750 C CA . ALA A 1 95 ? 7.792 7.308 -3.570 1.00 94.75 95 ALA A CA 1
ATOM 751 C C . ALA A 1 95 ? 6.307 7.346 -3.171 1.00 94.75 95 ALA A C 1
ATOM 753 O O . ALA A 1 95 ? 5.995 7.408 -1.988 1.00 94.75 95 ALA A O 1
ATOM 754 N N . ILE A 1 96 ? 5.400 7.164 -4.138 1.00 93.62 96 ILE A N 1
ATOM 755 C CA . ILE A 1 96 ? 3.953 7.081 -3.875 1.00 93.62 96 ILE A CA 1
ATOM 756 C C . ILE A 1 96 ? 3.627 5.917 -2.930 1.00 93.62 96 ILE A C 1
ATOM 758 O O . ILE A 1 96 ? 2.798 6.053 -2.033 1.00 93.62 96 ILE A O 1
ATOM 762 N N . ALA A 1 97 ? 4.276 4.765 -3.116 1.00 94.38 97 ALA A N 1
ATOM 763 C CA . ALA A 1 97 ? 4.076 3.612 -2.248 1.00 94.38 97 ALA A CA 1
ATOM 764 C C . ALA A 1 97 ? 4.555 3.866 -0.810 1.00 94.38 97 ALA A C 1
ATOM 766 O O . ALA A 1 97 ? 3.910 3.393 0.119 1.00 94.38 97 ALA A O 1
ATOM 767 N N . GLN A 1 98 ? 5.654 4.604 -0.617 1.00 94.69 98 GLN A N 1
ATOM 768 C CA . GLN A 1 98 ? 6.112 5.006 0.717 1.00 94.69 98 GLN A CA 1
ATOM 769 C C . GLN A 1 98 ? 5.090 5.923 1.393 1.00 94.69 98 GLN A C 1
ATOM 771 O O . GLN A 1 98 ? 4.686 5.643 2.517 1.00 94.69 98 GLN A O 1
ATOM 776 N N . ASP A 1 99 ? 4.602 6.946 0.689 1.00 93.94 99 ASP A N 1
ATOM 777 C CA . ASP A 1 99 ? 3.601 7.873 1.231 1.00 93.94 99 ASP A CA 1
ATOM 778 C C . ASP A 1 99 ? 2.298 7.153 1.615 1.00 93.94 99 ASP A C 1
ATOM 780 O O . ASP A 1 99 ? 1.669 7.477 2.621 1.00 93.94 99 ASP A O 1
ATOM 784 N N . ALA A 1 100 ? 1.899 6.140 0.839 1.00 93.88 100 ALA A N 1
ATOM 785 C CA . ALA A 1 100 ? 0.692 5.363 1.104 1.00 93.88 100 ALA A CA 1
ATOM 786 C C . ALA A 1 100 ? 0.753 4.563 2.417 1.00 93.88 100 ALA A C 1
ATOM 788 O O . ALA A 1 100 ? -0.286 4.376 3.042 1.00 93.88 100 ALA A O 1
ATOM 789 N N . VAL A 1 101 ? 1.937 4.115 2.855 1.00 92.88 101 VAL A N 1
ATOM 790 C CA . VAL A 1 101 ? 2.102 3.354 4.111 1.00 92.88 101 VAL A CA 1
ATOM 791 C C . VAL A 1 101 ? 1.799 4.217 5.341 1.00 92.88 101 VAL A C 1
ATOM 793 O O . VAL A 1 101 ? 1.257 3.718 6.324 1.00 92.88 101 VAL A O 1
ATOM 796 N N . PHE A 1 102 ? 2.115 5.512 5.280 1.00 89.94 102 PHE A N 1
ATOM 797 C CA . PHE A 1 102 ? 1.944 6.450 6.395 1.00 89.94 102 PHE A CA 1
ATOM 798 C C . PHE A 1 102 ? 0.625 7.228 6.352 1.00 89.94 102 PHE A C 1
ATOM 800 O O . PHE A 1 102 ? 0.406 8.125 7.165 1.00 89.94 102 PHE A O 1
ATOM 807 N N . LYS A 1 103 ? -0.255 6.931 5.393 1.00 91.69 103 LYS A N 1
ATOM 808 C CA . LYS A 1 103 ? -1.533 7.624 5.255 1.00 91.69 103 LYS A CA 1
ATOM 809 C C . LYS A 1 103 ? -2.604 6.950 6.108 1.00 91.69 103 LYS A C 1
ATOM 811 O O . LYS A 1 103 ? -2.890 5.772 5.919 1.00 91.69 103 LYS A O 1
ATOM 816 N N . ASP A 1 104 ? -3.245 7.730 6.970 1.00 90.50 104 ASP A N 1
ATOM 817 C CA . ASP A 1 104 ? -4.366 7.272 7.793 1.00 90.50 104 ASP A CA 1
ATOM 818 C C . ASP A 1 104 ? -5.734 7.594 7.173 1.00 90.50 104 ASP A C 1
ATOM 820 O O . ASP A 1 104 ? -5.881 8.460 6.299 1.00 90.50 104 ASP A O 1
ATOM 824 N N . VAL A 1 105 ? -6.754 6.872 7.642 1.00 90.62 105 VAL A N 1
ATOM 825 C CA . VAL A 1 105 ? -8.159 7.098 7.282 1.00 90.62 105 VAL A CA 1
ATOM 826 C C . VAL A 1 105 ? -8.681 8.346 8.000 1.00 90.62 105 VAL A C 1
ATOM 828 O O . VAL A 1 105 ? -8.417 8.558 9.182 1.00 90.62 105 VAL A O 1
ATOM 831 N N . SER A 1 106 ? -9.443 9.188 7.299 1.00 91.00 106 SER A N 1
ATOM 832 C CA . SER A 1 106 ? -10.000 10.404 7.895 1.00 91.00 106 SER A CA 1
ATOM 833 C C . SER A 1 106 ? -11.129 10.096 8.885 1.00 91.00 106 SER A C 1
ATOM 835 O O . SER A 1 106 ? -11.981 9.235 8.648 1.00 91.00 106 SER A O 1
ATOM 837 N N . THR A 1 107 ? -11.187 10.843 9.991 1.00 88.75 107 THR A N 1
ATOM 838 C CA . THR A 1 107 ? -12.239 10.648 11.006 1.00 88.75 107 THR A CA 1
ATOM 839 C C . THR A 1 107 ? -13.626 11.019 10.478 1.00 88.75 107 THR A C 1
ATOM 841 O O . THR A 1 107 ? -14.641 10.497 10.937 1.00 88.75 107 THR A O 1
ATOM 844 N N . GLU A 1 108 ? -13.683 11.911 9.491 1.00 93.19 108 GLU A N 1
ATOM 845 C CA . GLU A 1 108 ? -14.900 12.336 8.805 1.00 93.19 108 GLU A CA 1
ATOM 846 C C . GLU A 1 108 ? -15.517 11.173 8.025 1.00 93.19 108 GLU A C 1
ATOM 848 O O . GLU A 1 108 ? -16.725 10.965 8.110 1.00 93.19 108 GLU A O 1
ATOM 853 N N . PHE A 1 109 ? -14.686 10.375 7.345 1.00 91.75 109 PHE A N 1
ATOM 854 C CA . PHE A 1 109 ? -15.132 9.185 6.625 1.00 91.75 109 PHE A CA 1
ATOM 855 C C . PHE A 1 109 ? -15.745 8.164 7.590 1.00 91.75 109 PHE A C 1
ATOM 857 O O . PHE A 1 109 ? -16.849 7.678 7.367 1.00 91.75 109 PHE A O 1
ATOM 864 N N . LEU A 1 110 ? -15.088 7.889 8.719 1.00 91.25 110 LEU A N 1
ATOM 865 C CA . LEU A 1 110 ? -15.613 6.945 9.713 1.00 91.25 110 LEU A CA 1
ATOM 866 C C . LEU A 1 110 ? -16.970 7.394 10.279 1.00 91.25 110 LEU A C 1
ATOM 868 O O . LEU A 1 110 ? -17.885 6.581 10.423 1.00 91.25 110 LEU A O 1
ATOM 872 N N . LYS A 1 111 ? -17.128 8.698 10.538 1.00 90.50 111 LYS A N 1
ATOM 873 C CA . LYS A 1 111 ? -18.386 9.283 11.029 1.00 90.50 111 LYS A CA 1
ATOM 874 C C . LYS A 1 111 ? -19.508 9.209 10.000 1.00 90.50 111 LYS A C 1
ATOM 876 O O . LYS A 1 111 ? -20.626 8.859 10.369 1.00 90.50 111 LYS A O 1
ATOM 881 N N . GLU A 1 112 ? -19.227 9.523 8.737 1.00 94.56 112 GLU A N 1
ATOM 882 C CA . GLU A 1 112 ? -20.214 9.470 7.650 1.00 94.56 112 GLU A CA 1
ATOM 883 C C . GLU A 1 112 ? -20.780 8.055 7.468 1.00 94.56 112 GLU A C 1
ATOM 885 O O . GLU A 1 112 ? -21.982 7.881 7.279 1.00 94.56 112 GLU A O 1
ATOM 890 N N . TRP A 1 113 ? -19.929 7.039 7.611 1.00 91.56 113 TRP A N 1
ATOM 891 C CA . TRP A 1 113 ? -20.311 5.631 7.489 1.00 91.56 113 TRP A CA 1
ATOM 892 C C . TRP A 1 113 ? -20.830 5.009 8.794 1.00 91.56 113 TRP A C 1
ATOM 894 O O . TRP A 1 113 ? -21.189 3.831 8.812 1.00 91.56 113 TRP A O 1
ATOM 904 N N . GLY A 1 114 ? -20.888 5.778 9.887 1.00 89.88 114 GLY A N 1
ATOM 905 C CA . GLY A 1 114 ? -21.359 5.306 11.191 1.00 89.88 114 GLY A CA 1
ATOM 906 C C . GLY A 1 114 ? -20.491 4.198 11.796 1.00 89.88 114 GLY A C 1
ATOM 907 O O . GLY A 1 114 ? -20.997 3.373 12.557 1.00 89.88 114 GLY A O 1
ATOM 908 N N . LEU A 1 115 ? -19.202 4.152 11.446 1.00 89.44 115 LEU A N 1
ATOM 909 C CA . LEU A 1 115 ? -18.267 3.136 11.918 1.00 89.44 115 LEU A CA 1
ATOM 910 C C . LEU A 1 115 ? -17.577 3.610 13.206 1.00 89.44 115 LEU A C 1
ATOM 912 O O . LEU A 1 115 ? -16.919 4.653 13.192 1.00 89.44 115 LEU A O 1
ATOM 916 N N . PRO A 1 116 ? -17.698 2.872 14.324 1.00 88.88 116 PRO A N 1
ATOM 917 C CA . PRO A 1 116 ? -16.968 3.204 15.538 1.00 88.88 116 PRO A CA 1
ATOM 918 C C . PRO A 1 116 ? -15.472 2.939 15.339 1.00 88.88 116 PRO A C 1
ATOM 920 O O . PRO A 1 116 ? -15.068 1.828 14.998 1.00 88.88 116 P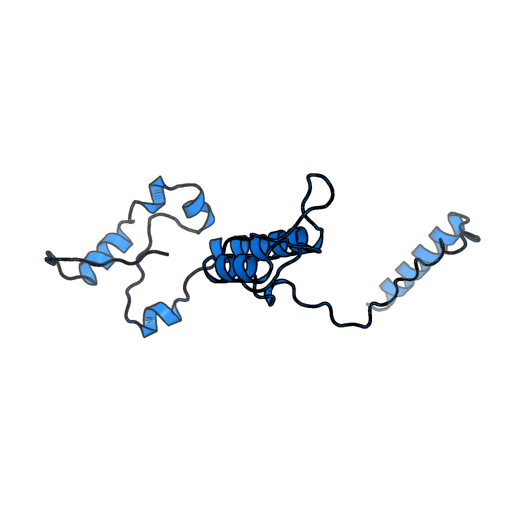RO A O 1
ATOM 923 N N . GLU A 1 117 ? -14.653 3.959 15.582 1.00 90.88 117 GLU A N 1
ATOM 924 C CA . GLU A 1 117 ? -13.196 3.837 15.594 1.00 90.88 117 GLU A CA 1
ATOM 925 C C . GLU A 1 117 ? -12.750 3.122 16.876 1.00 90.88 117 GLU A C 1
ATOM 927 O O . GLU A 1 117 ? -13.136 3.510 17.981 1.00 90.88 117 GLU A O 1
ATOM 932 N N . ILE A 1 118 ? -11.954 2.063 16.727 1.00 91.31 118 ILE A N 1
ATOM 933 C CA . ILE A 1 118 ? -11.398 1.279 17.832 1.00 91.31 118 ILE A CA 1
ATOM 934 C C . ILE A 1 118 ? -9.901 1.152 17.584 1.00 91.31 118 ILE A C 1
ATOM 936 O O . ILE A 1 118 ? -9.487 0.713 16.513 1.00 91.31 118 ILE A O 1
ATOM 940 N N . LYS A 1 119 ? -9.099 1.528 18.578 1.00 91.81 119 LYS A N 1
ATOM 941 C CA . LYS A 1 119 ? -7.639 1.528 18.497 1.00 91.81 119 LYS A CA 1
ATOM 942 C C . LYS A 1 119 ? -7.038 0.313 19.1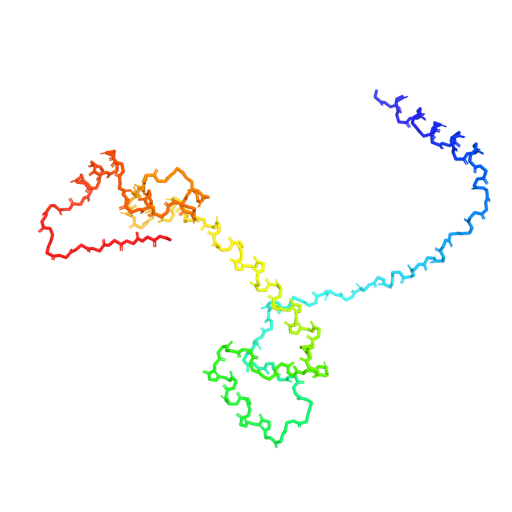92 1.00 91.81 119 LYS A C 1
ATOM 944 O O . LYS A 1 119 ? -7.574 -0.203 20.176 1.00 91.81 119 LYS A O 1
ATOM 949 N N . THR A 1 120 ? -5.917 -0.144 18.650 1.00 93.50 120 THR A N 1
ATOM 950 C CA . THR A 1 120 ? -5.049 -1.135 19.292 1.00 93.50 120 THR A CA 1
ATOM 951 C C . THR A 1 120 ? -4.232 -0.463 20.395 1.00 93.50 120 THR A C 1
ATOM 953 O O . THR A 1 120 ? -4.401 0.723 20.677 1.00 93.50 120 THR A O 1
ATOM 956 N N . ARG A 1 121 ? -3.330 -1.208 21.039 1.00 94.69 121 ARG A N 1
ATOM 957 C CA . ARG A 1 121 ? -2.417 -0.635 22.041 1.00 94.69 121 ARG A CA 1
ATOM 958 C C . ARG A 1 121 ? -1.331 0.265 21.441 1.00 94.69 121 ARG A C 1
ATOM 960 O O . ARG A 1 121 ? -0.603 0.877 22.215 1.00 94.69 121 ARG A O 1
ATOM 967 N N . CYS A 1 122 ? -1.199 0.322 20.116 1.00 92.81 122 CYS A N 1
ATOM 968 C CA . CYS A 1 122 ? -0.241 1.197 19.446 1.00 92.81 122 CYS A CA 1
ATOM 969 C C . CYS A 1 122 ? -0.676 2.663 19.553 1.00 92.81 122 CYS A C 1
ATOM 971 O O . CYS A 1 122 ? -1.829 2.995 19.273 1.00 92.81 122 CYS A O 1
ATOM 973 N N . ALA A 1 123 ? 0.256 3.539 19.922 1.00 90.25 123 ALA A N 1
ATOM 974 C CA . ALA A 1 123 ? 0.015 4.975 20.018 1.00 90.25 123 ALA A CA 1
ATOM 975 C C . ALA A 1 123 ? 0.037 5.669 18.646 1.00 90.25 123 ALA A C 1
ATOM 977 O O . ALA A 1 123 ? -0.725 6.610 18.418 1.00 90.25 123 ALA A O 1
ATOM 978 N N . ASP A 1 124 ? 0.902 5.203 17.745 1.00 91.06 124 ASP A N 1
ATOM 979 C CA . ASP A 1 124 ? 1.125 5.788 16.425 1.00 91.06 124 ASP A CA 1
ATOM 980 C C . ASP A 1 124 ? 1.492 4.729 15.366 1.00 91.06 124 ASP A C 1
ATOM 982 O O . ASP A 1 124 ? 1.608 3.529 15.647 1.00 91.06 124 ASP A O 1
ATOM 986 N N . LYS A 1 125 ? 1.638 5.183 14.114 1.00 89.88 125 LYS A N 1
ATOM 987 C CA . LYS A 1 125 ? 1.949 4.321 12.967 1.00 89.88 125 LYS A CA 1
ATOM 988 C C . LYS A 1 125 ? 3.367 3.742 13.034 1.00 89.88 125 LYS A C 1
ATOM 990 O O . LYS A 1 125 ? 3.578 2.615 12.590 1.00 89.88 125 LYS A O 1
ATOM 995 N N . ASP A 1 126 ? 4.325 4.467 13.606 1.00 91.94 126 ASP A N 1
ATOM 996 C CA . ASP A 1 126 ? 5.713 4.005 13.722 1.00 91.94 126 ASP A CA 1
ATOM 997 C C . ASP A 1 126 ? 5.813 2.832 14.709 1.00 91.94 126 ASP A C 1
ATOM 999 O O . ASP A 1 126 ? 6.457 1.811 14.434 1.00 91.94 126 ASP A O 1
ATOM 1003 N N . GLU A 1 127 ? 5.115 2.928 15.840 1.00 93.81 127 GLU A N 1
ATOM 1004 C CA . GLU A 1 127 ? 4.963 1.834 16.790 1.00 93.81 127 GLU A CA 1
ATOM 1005 C C . GLU A 1 127 ? 4.208 0.667 16.153 1.00 93.81 127 GLU A C 1
ATOM 1007 O O . GLU A 1 127 ? 4.639 -0.476 16.282 1.00 93.81 127 GLU A O 1
ATOM 1012 N N . PHE A 1 128 ? 3.143 0.923 15.393 1.00 93.06 128 PHE A N 1
ATOM 1013 C CA . PHE A 1 128 ? 2.415 -0.134 14.690 1.00 93.06 128 PHE A CA 1
ATOM 1014 C C . PHE A 1 128 ? 3.303 -0.930 13.716 1.00 93.06 128 PHE A C 1
ATOM 1016 O O . PHE A 1 128 ? 3.249 -2.163 13.694 1.00 93.06 128 PHE A O 1
ATOM 1023 N N . LEU A 1 129 ? 4.170 -0.255 12.953 1.00 93.44 129 LEU A N 1
ATOM 1024 C CA . LEU A 1 129 ? 5.085 -0.901 12.003 1.00 93.44 129 LEU A CA 1
ATOM 1025 C C . LEU A 1 129 ? 6.209 -1.695 12.685 1.00 93.44 129 LEU A C 1
ATOM 1027 O O . LEU A 1 129 ? 6.701 -2.676 12.123 1.00 93.44 129 LEU A O 1
ATOM 1031 N N . THR A 1 130 ? 6.633 -1.286 13.882 1.00 95.19 130 THR A N 1
ATOM 1032 C CA . THR A 1 130 ? 7.777 -1.887 14.591 1.00 95.19 130 THR A CA 1
ATOM 1033 C C . THR A 1 130 ? 7.375 -2.888 15.678 1.00 95.19 130 THR A C 1
ATOM 1035 O O . THR A 1 130 ? 8.174 -3.761 16.029 1.00 95.19 130 THR A O 1
ATOM 1038 N N . ARG A 1 131 ? 6.146 -2.801 16.201 1.00 95.00 131 ARG A N 1
ATOM 1039 C CA . ARG A 1 131 ? 5.629 -3.584 17.336 1.00 95.00 131 ARG A CA 1
ATOM 1040 C C . ARG A 1 131 ? 4.336 -4.321 16.977 1.00 95.00 131 ARG A C 1
ATOM 1042 O O . ARG A 1 131 ? 3.247 -3.962 17.432 1.00 95.00 131 ARG A O 1
ATOM 1049 N N . PRO A 1 132 ? 4.441 -5.428 16.215 1.00 93.88 132 PRO A N 1
ATOM 1050 C CA . PRO A 1 132 ? 3.280 -6.237 15.845 1.00 93.88 132 PRO A CA 1
ATOM 1051 C C . PRO A 1 132 ? 2.613 -6.927 17.043 1.00 93.88 132 PRO A C 1
ATOM 1053 O O . PRO A 1 132 ? 1.510 -7.451 16.912 1.00 93.88 132 PRO A O 1
ATOM 1056 N N . ASP A 1 133 ? 3.279 -6.980 18.196 1.00 94.62 133 ASP A N 1
ATOM 1057 C CA . ASP A 1 133 ? 2.715 -7.467 19.449 1.00 94.62 133 ASP A CA 1
ATOM 1058 C C . ASP A 1 133 ? 1.627 -6.526 19.984 1.00 94.62 133 ASP A C 1
ATOM 1060 O O . ASP A 1 133 ? 0.533 -6.987 20.302 1.00 94.62 133 ASP A O 1
ATOM 1064 N N . LEU A 1 134 ? 1.876 -5.214 19.991 1.00 93.12 134 LEU A N 1
ATOM 1065 C CA . LEU A 1 134 ? 0.911 -4.216 20.464 1.00 93.12 134 LEU A CA 1
ATOM 1066 C C . LEU A 1 134 ? -0.264 -4.046 19.494 1.00 93.12 134 LEU A C 1
ATOM 1068 O O . LEU A 1 134 ? -1.404 -3.891 19.929 1.00 93.12 134 LEU A O 1
ATOM 1072 N N . GLY A 1 135 ? -0.011 -4.173 18.189 1.00 92.94 135 GLY A N 1
ATOM 1073 C CA . GLY A 1 135 ? -1.045 -4.078 17.153 1.00 92.94 135 GLY A CA 1
ATOM 1074 C C . GLY A 1 135 ? -2.056 -5.233 17.153 1.00 92.94 135 GLY A C 1
ATOM 1075 O O . GLY A 1 135 ? -3.080 -5.151 16.482 1.00 92.94 135 GLY A O 1
ATOM 1076 N N . ARG A 1 136 ? -1.797 -6.318 17.895 1.00 92.50 136 ARG A N 1
ATOM 1077 C CA . ARG A 1 136 ? -2.715 -7.466 18.034 1.00 92.50 136 ARG A CA 1
ATOM 1078 C C . ARG A 1 136 ? -3.594 -7.395 19.278 1.00 92.50 136 ARG A C 1
ATOM 1080 O O . ARG A 1 136 ? -4.493 -8.221 19.429 1.00 92.50 136 ARG A O 1
ATOM 1087 N N . GLU A 1 137 ? -3.333 -6.443 20.166 1.00 93.00 137 GLU A N 1
ATOM 1088 C CA . GLU A 1 137 ? -4.051 -6.279 21.424 1.00 93.00 137 GLU A CA 1
ATOM 1089 C C . GLU A 1 137 ? -4.846 -4.972 21.432 1.00 93.00 137 GLU A C 1
ATOM 1091 O O . GLU A 1 137 ? -4.433 -3.958 20.870 1.00 93.00 137 GLU A O 1
ATOM 1096 N N . LEU A 1 138 ? -5.991 -4.993 22.114 1.00 93.25 138 LEU A N 1
ATOM 1097 C CA . LEU A 1 138 ? -6.755 -3.793 22.447 1.00 93.25 138 LEU A CA 1
ATOM 1098 C C . LEU A 1 138 ? -6.395 -3.349 23.862 1.00 93.25 138 LEU A C 1
ATOM 1100 O O . LEU A 1 138 ? -6.146 -4.183 24.739 1.00 93.25 138 LEU A O 1
ATOM 1104 N N . ASP A 1 139 ? -6.408 -2.043 24.104 1.00 92.38 139 ASP A N 1
ATOM 1105 C CA . ASP A 1 139 ? -6.377 -1.534 25.471 1.00 92.38 139 ASP A CA 1
ATOM 1106 C C . ASP A 1 139 ? -7.740 -1.731 26.174 1.00 92.38 139 ASP A C 1
ATOM 1108 O O . ASP A 1 139 ? -8.745 -2.149 25.585 1.00 92.38 139 ASP A O 1
ATOM 1112 N N . ALA A 1 140 ? -7.777 -1.455 27.479 1.00 93.06 140 ALA A N 1
ATOM 1113 C CA . ALA A 1 140 ? -8.979 -1.652 28.285 1.00 93.06 140 ALA A CA 1
ATOM 1114 C C . ALA A 1 140 ? -10.134 -0.707 27.895 1.00 93.06 140 ALA A C 1
ATOM 1116 O O . ALA A 1 140 ? -11.309 -1.071 28.035 1.00 93.06 140 ALA A O 1
ATOM 1117 N N . GLU A 1 141 ? -9.820 0.493 27.406 1.00 93.00 141 GLU A N 1
ATOM 1118 C CA . GLU A 1 141 ? -10.805 1.506 27.024 1.00 93.00 141 GLU A CA 1
ATOM 1119 C C . GLU A 1 141 ? -11.505 1.107 25.722 1.00 93.00 141 GLU A C 1
ATOM 1121 O O . GLU A 1 141 ? -12.735 1.031 25.672 1.00 93.00 141 GLU A O 1
ATOM 1126 N N . ASN A 1 142 ? -10.727 0.728 24.711 1.00 92.62 142 ASN A N 1
ATOM 1127 C CA . ASN A 1 142 ? -11.179 0.248 23.412 1.00 92.62 142 ASN A CA 1
ATOM 1128 C C . ASN A 1 142 ? -11.920 -1.088 23.524 1.00 92.62 142 ASN A C 1
ATOM 1130 O O . ASN A 1 142 ? -12.962 -1.270 22.894 1.00 92.62 142 ASN A O 1
ATOM 1134 N N . ALA A 1 143 ? -11.477 -1.998 24.398 1.00 92.44 143 ALA A N 1
ATOM 1135 C CA . ALA A 1 143 ? -12.226 -3.221 24.692 1.00 92.44 143 ALA A CA 1
ATOM 1136 C C . ALA A 1 143 ? -13.604 -2.927 25.317 1.00 92.44 143 ALA A C 1
ATOM 1138 O O . ALA A 1 143 ? -14.582 -3.633 25.053 1.00 92.44 143 ALA A O 1
ATOM 1139 N N . THR A 1 144 ? -13.704 -1.880 26.140 1.00 93.31 144 THR A N 1
ATOM 1140 C CA . THR A 1 144 ? -14.978 -1.436 26.721 1.00 93.31 144 THR A CA 1
ATOM 1141 C C . THR A 1 144 ? -15.859 -0.753 25.676 1.00 93.31 144 THR A C 1
ATOM 1143 O O . THR A 1 144 ? -17.068 -0.988 25.653 1.00 93.31 144 THR A O 1
ATOM 1146 N N . LEU A 1 145 ? -15.271 0.057 24.792 1.00 91.62 145 LEU A N 1
ATOM 1147 C CA . LEU A 1 145 ? -15.968 0.694 23.677 1.00 91.62 145 LEU A CA 1
ATOM 1148 C C . LEU A 1 145 ? -16.558 -0.352 22.723 1.00 91.62 145 LEU A C 1
ATOM 1150 O O . LEU A 1 145 ? -17.738 -0.269 22.397 1.00 91.62 145 LEU A O 1
ATOM 1154 N N . LEU A 1 146 ? -15.792 -1.387 22.367 1.00 91.81 146 LEU A N 1
ATOM 1155 C CA . LEU A 1 146 ? -16.252 -2.489 21.518 1.00 91.81 146 LEU A CA 1
ATOM 1156 C C . LEU A 1 146 ? -17.507 -3.166 22.087 1.00 91.81 146 LEU A C 1
ATOM 1158 O O . LEU A 1 146 ? -18.486 -3.365 21.373 1.00 91.81 146 LEU A O 1
ATOM 1162 N N . LYS A 1 147 ? -17.506 -3.478 23.389 1.00 91.50 147 LYS A N 1
ATOM 1163 C CA . LYS A 1 147 ? -18.654 -4.113 24.062 1.00 91.50 147 LYS A CA 1
ATOM 1164 C C . LYS A 1 147 ? -19.900 -3.226 24.100 1.00 91.50 147 LYS A C 1
ATOM 1166 O O . LYS A 1 147 ? -21.006 -3.748 24.161 1.00 91.50 147 LYS 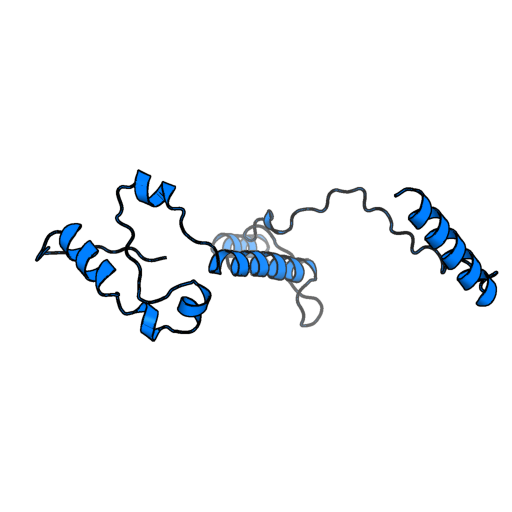A O 1
ATOM 1171 N N . LYS A 1 148 ? -19.733 -1.900 24.098 1.00 91.56 148 LYS A N 1
ATOM 1172 C CA . LYS A 1 148 ? -20.850 -0.941 24.061 1.00 91.56 148 LYS A CA 1
ATOM 1173 C C . LYS A 1 148 ? -21.395 -0.748 22.649 1.00 91.56 148 LYS A C 1
ATOM 1175 O O . LYS A 1 148 ? -22.600 -0.587 22.485 1.00 91.56 148 LYS A O 1
ATOM 1180 N N . SER A 1 149 ? -20.511 -0.735 21.657 1.00 88.44 149 SER A N 1
ATOM 1181 C CA . SER A 1 149 ? -20.850 -0.413 20.270 1.00 88.44 149 SER A CA 1
ATOM 1182 C C . SER A 1 149 ? -21.326 -1.622 19.463 1.00 88.44 149 SER A C 1
ATOM 1184 O O . SER A 1 149 ? -21.992 -1.446 18.446 1.00 88.44 149 SER A O 1
ATOM 1186 N N . CYS A 1 150 ? -21.001 -2.846 19.887 1.00 89.31 150 CYS A N 1
ATOM 1187 C CA . CYS A 1 150 ? -21.325 -4.068 19.153 1.00 89.31 150 CYS A CA 1
ATOM 1188 C C . CYS A 1 150 ? -22.259 -4.997 19.937 1.00 89.31 150 CYS A C 1
ATOM 1190 O O . CYS A 1 150 ? -22.243 -5.051 21.164 1.00 89.31 150 CYS A O 1
ATOM 1192 N N . GLN A 1 151 ? -23.064 -5.774 19.207 1.00 89.06 151 GLN A N 1
ATOM 1193 C CA . GLN A 1 151 ? -23.954 -6.770 19.797 1.00 89.06 151 GLN A CA 1
ATOM 1194 C C . GLN A 1 151 ? -23.154 -7.943 20.379 1.00 89.06 151 GLN A C 1
ATOM 1196 O O . GLN A 1 151 ? -22.376 -8.597 19.680 1.00 89.06 151 GLN A O 1
ATOM 1201 N N . GLU A 1 152 ? -23.406 -8.278 21.644 1.00 90.06 152 GLU A N 1
ATOM 1202 C CA . GLU A 1 152 ? -22.831 -9.480 22.242 1.00 90.06 152 GLU A CA 1
ATOM 1203 C C . GLU A 1 152 ? -23.358 -10.757 21.571 1.00 90.06 152 GLU A C 1
ATOM 1205 O O . GLU A 1 152 ? -24.548 -10.896 21.281 1.00 90.06 152 GLU A O 1
ATOM 1210 N N . LYS A 1 153 ? -22.456 -11.727 21.372 1.00 91.62 153 LYS A N 1
ATOM 1211 C CA . LYS A 1 153 ? -22.755 -13.053 20.797 1.00 91.62 153 LYS A CA 1
ATOM 1212 C C . LYS A 1 153 ? -23.371 -12.993 19.392 1.00 91.62 153 LYS A C 1
ATOM 1214 O O . LYS A 1 153 ? -24.198 -13.836 19.038 1.00 91.62 153 LYS A O 1
ATOM 1219 N N . ALA A 1 154 ? -22.949 -12.025 18.579 1.00 92.38 154 ALA A N 1
ATOM 1220 C CA . ALA A 1 154 ? -23.253 -12.025 17.155 1.00 92.38 154 ALA A CA 1
ATOM 1221 C C . ALA A 1 154 ? -22.804 -13.350 16.511 1.00 92.38 154 ALA A C 1
ATOM 1223 O O . ALA A 1 154 ? -21.716 -13.857 16.783 1.00 92.38 154 ALA A O 1
ATOM 1224 N N . ARG A 1 155 ? -23.645 -13.919 15.640 1.00 96.31 155 ARG A N 1
ATOM 1225 C CA . ARG A 1 155 ? -23.317 -15.162 14.921 1.00 96.31 155 ARG A CA 1
ATOM 1226 C C . ARG A 1 155 ? -22.130 -14.976 13.969 1.00 96.31 155 ARG A C 1
ATOM 1228 O O . ARG A 1 155 ? -21.374 -15.916 13.748 1.00 96.31 155 ARG A O 1
ATOM 1235 N N . VAL A 1 156 ? -22.003 -13.781 13.397 1.00 95.12 156 VAL A N 1
ATOM 1236 C CA . VAL A 1 156 ? -20.894 -13.346 12.545 1.00 95.12 156 VAL A CA 1
ATOM 1237 C C . VAL A 1 156 ? -20.599 -11.893 12.901 1.00 95.12 156 VAL A C 1
ATOM 1239 O O . VAL A 1 156 ? -21.527 -11.090 12.975 1.00 95.12 156 VAL A O 1
ATOM 1242 N N . GLN A 1 157 ? -19.325 -11.568 13.108 1.00 92.94 157 GLN A N 1
ATOM 1243 C CA . GLN A 1 157 ? -18.842 -10.206 13.320 1.00 92.94 157 GLN A CA 1
ATOM 1244 C C . GLN A 1 157 ? -17.865 -9.865 12.199 1.00 92.94 157 GLN A C 1
ATOM 1246 O O . GLN A 1 157 ? -16.934 -10.624 11.935 1.00 92.94 157 GLN A O 1
ATOM 1251 N N . ILE A 1 158 ? -18.081 -8.722 11.555 1.00 93.00 158 ILE A N 1
ATOM 1252 C CA . ILE A 1 158 ? -17.162 -8.168 10.562 1.00 93.00 158 ILE A CA 1
ATOM 1253 C C . ILE A 1 158 ? -16.384 -7.053 11.251 1.00 93.00 158 ILE A C 1
ATOM 1255 O O . ILE A 1 158 ? -16.966 -6.247 11.978 1.00 93.00 158 ILE A O 1
ATOM 1259 N N . TYR A 1 159 ? -15.077 -7.025 11.038 1.00 92.25 159 TYR A N 1
ATOM 1260 C CA . TYR A 1 159 ? -14.228 -5.907 11.413 1.00 92.25 159 TYR A CA 1
ATOM 1261 C C . TYR A 1 159 ? -13.417 -5.490 10.189 1.00 92.25 159 TYR A C 1
ATOM 1263 O O . TYR A 1 159 ? -13.185 -6.295 9.284 1.00 92.25 159 TYR A O 1
ATOM 1271 N N . VAL A 1 160 ? -13.023 -4.225 10.163 1.00 92.19 160 VAL A N 1
ATOM 1272 C CA . VAL A 1 160 ? -12.184 -3.641 9.120 1.00 92.19 160 VAL A CA 1
ATOM 1273 C C . VAL A 1 160 ? -11.005 -2.989 9.828 1.00 92.19 160 VAL A C 1
ATOM 1275 O O . VAL A 1 160 ? -11.190 -2.385 10.882 1.00 92.19 160 VAL A O 1
ATOM 1278 N N . ALA A 1 161 ? -9.813 -3.166 9.274 1.00 90.81 161 ALA A N 1
ATOM 1279 C CA . ALA A 1 161 ? -8.576 -2.562 9.747 1.00 90.81 161 ALA A CA 1
ATOM 1280 C C . ALA A 1 161 ? -7.842 -1.966 8.542 1.00 90.81 161 ALA A C 1
ATOM 1282 O O . ALA A 1 161 ? -7.997 -2.476 7.425 1.00 90.81 161 ALA A O 1
ATOM 1283 N N . ASP A 1 162 ? -7.108 -0.886 8.781 1.00 88.44 162 ASP A N 1
ATOM 1284 C CA . ASP A 1 162 ? -6.246 -0.200 7.819 1.00 88.44 162 ASP A CA 1
ATOM 1285 C C . ASP A 1 162 ? -4.819 -0.774 7.777 1.00 88.44 162 ASP A C 1
ATOM 1287 O O . ASP A 1 162 ? -4.393 -1.445 8.747 1.00 88.44 162 ASP A O 1
#

Sequence (162 aa):
MVDMESKIKQLIAAVLNEMGVENLAPAGESQAVAVTEPLTDLTTEDLREQLLVPEPENREAYLKFKQATVSRIGIWRTGPRYLTRPQLRFRADHAIAQDAVFKDVSTEFLKEWGLPEIKTRCADKDEFLTRPDLGRELDAENATLLKKSCQEKARVQIYVAD